Protein AF-A7SIP2-F1 (afdb_monomer_lite)

Radius of gyration: 16.83 Å; chains: 1; bounding box: 49×23×43 Å

Secondary structure (DSSP, 8-state):
-HHHHHHHIIIIIIHHHTTT----TTS-HHHHHHHHHHHHHHHHHHHHHHHHS-S-HHHHHHHHHHHHHHHHHHHHHHHHHHHHH-

pLDDT: mean 91.62, std 5.7, range [57.19, 97.5]

Foldseek 3Di:
DVVVVVVCCQQPVVCVVQVRAGDDPVDDPCVNVVSNVVSVCVVVVVVCCVVPDDDDPVSVVVVVVVVVVVVVVVVVVVVVVVVVVD

Structure (mmCIF, N/CA/C/O backbone):
data_AF-A7SIP2-F1
#
_entry.id   AF-A7SIP2-F1
#
loop_
_atom_site.group_PDB
_atom_site.id
_atom_site.type_symbol
_atom_site.label_atom_id
_atom_site.label_alt_id
_atom_site.label_comp_id
_atom_site.label_asym_id
_atom_site.label_entity_id
_atom_site.label_seq_id
_atom_site.pdbx_PDB_ins_code
_atom_site.Cartn_x
_atom_site.Cartn_y
_atom_site.Cartn_z
_atom_site.occupancy
_atom_site.B_iso_or_equiv
_atom_site.auth_seq_id
_atom_site.auth_comp_id
_atom_site.auth_asym_id
_atom_site.auth_atom_id
_atom_site.pdbx_PDB_model_num
ATOM 1 N N . MET A 1 1 ? 31.644 -12.264 0.782 1.00 57.19 1 MET A N 1
ATOM 2 C CA . MET A 1 1 ? 30.713 -12.900 1.745 1.00 57.19 1 MET A CA 1
ATOM 3 C C . MET A 1 1 ? 29.754 -11.903 2.397 1.00 57.19 1 MET A C 1
ATOM 5 O O . MET A 1 1 ? 28.577 -12.216 2.454 1.00 57.19 1 MET A O 1
ATOM 9 N N . GLY A 1 2 ? 30.182 -10.696 2.799 1.00 67.88 2 GLY A N 1
ATOM 10 C CA . GLY A 1 2 ? 29.272 -9.706 3.410 1.00 67.88 2 GLY A CA 1
ATOM 11 C C . GLY A 1 2 ? 28.073 -9.258 2.552 1.00 67.88 2 GLY A C 1
ATOM 12 O O . GLY A 1 2 ? 27.008 -9.007 3.107 1.00 67.88 2 GLY A O 1
ATOM 13 N N . SER A 1 3 ? 28.195 -9.214 1.215 1.00 78.69 3 SER A N 1
ATOM 14 C CA . SER A 1 3 ? 27.072 -8.797 0.347 1.00 78.69 3 SER A CA 1
ATOM 15 C C . SER A 1 3 ? 25.921 -9.813 0.319 1.00 78.69 3 SER A C 1
ATOM 17 O O . SER A 1 3 ? 24.769 -9.406 0.308 1.00 78.69 3 SER A O 1
ATOM 19 N N . GLN A 1 4 ? 26.212 -11.114 0.419 1.00 82.31 4 GLN A N 1
ATOM 20 C CA . GLN A 1 4 ? 25.189 -12.167 0.462 1.00 82.31 4 GLN A CA 1
ATOM 21 C C . GLN A 1 4 ? 24.386 -12.120 1.768 1.00 82.31 4 GLN A C 1
ATOM 23 O O . GLN A 1 4 ? 23.165 -12.231 1.762 1.00 82.31 4 GLN A O 1
ATOM 28 N N . THR A 1 5 ? 25.052 -11.880 2.901 1.00 85.81 5 THR A N 1
ATOM 29 C CA . THR A 1 5 ? 24.364 -11.682 4.185 1.00 85.81 5 THR A CA 1
ATOM 30 C C . THR A 1 5 ? 23.481 -10.432 4.159 1.00 85.81 5 THR A C 1
ATOM 32 O O . THR A 1 5 ? 22.359 -10.466 4.658 1.00 85.81 5 THR A O 1
ATOM 35 N N . LEU A 1 6 ? 23.952 -9.344 3.541 1.00 86.12 6 LEU A N 1
ATOM 36 C CA . LEU A 1 6 ? 23.174 -8.114 3.384 1.00 86.12 6 LEU A CA 1
ATOM 37 C C . LEU A 1 6 ? 21.955 -8.318 2.471 1.00 86.12 6 LEU A C 1
ATOM 39 O O . LEU A 1 6 ? 20.875 -7.813 2.768 1.00 86.12 6 LEU A O 1
ATOM 43 N N . GLU A 1 7 ? 22.104 -9.085 1.393 1.00 85.69 7 GLU A N 1
ATOM 44 C CA . GLU A 1 7 ? 21.003 -9.452 0.498 1.00 85.69 7 GLU A CA 1
ATOM 45 C C . GLU A 1 7 ? 19.945 -10.288 1.213 1.00 85.69 7 GLU A C 1
ATOM 47 O O . GLU A 1 7 ? 18.766 -9.960 1.110 1.00 85.69 7 GLU A O 1
ATOM 52 N N . ILE A 1 8 ? 20.348 -11.282 2.010 1.00 88.31 8 ILE A N 1
ATOM 53 C CA . ILE A 1 8 ? 19.427 -12.091 2.821 1.00 88.31 8 ILE A CA 1
ATOM 54 C C . ILE A 1 8 ? 18.703 -11.227 3.859 1.00 88.31 8 ILE A C 1
ATOM 56 O O . ILE A 1 8 ? 17.499 -11.376 4.053 1.00 88.31 8 ILE A O 1
ATOM 60 N N . LEU A 1 9 ? 19.394 -10.295 4.518 1.00 90.81 9 LEU A N 1
ATOM 61 C CA . LEU A 1 9 ? 18.743 -9.376 5.455 1.00 90.81 9 LEU A CA 1
ATOM 62 C C . LEU A 1 9 ? 17.745 -8.458 4.739 1.00 90.81 9 LEU A C 1
ATOM 64 O O . LEU A 1 9 ? 16.645 -8.243 5.241 1.00 90.81 9 LEU A O 1
ATOM 68 N N . ARG A 1 10 ? 18.089 -7.950 3.554 1.00 89.62 10 ARG A N 1
ATOM 69 C CA . ARG A 1 10 ? 17.224 -7.062 2.768 1.00 89.62 10 ARG A CA 1
ATOM 70 C C . ARG A 1 10 ? 16.009 -7.791 2.178 1.00 89.62 10 ARG A C 1
ATOM 72 O O . ARG A 1 10 ? 14.893 -7.298 2.273 1.00 89.62 10 ARG A O 1
ATOM 79 N N . GLN A 1 11 ? 16.209 -8.940 1.547 1.00 88.88 11 GLN A N 1
ATOM 80 C CA . GLN A 1 11 ? 15.141 -9.682 0.867 1.00 88.88 11 GLN A CA 1
ATOM 81 C C . GLN A 1 11 ? 14.365 -10.594 1.816 1.00 88.88 11 GLN A C 1
ATOM 83 O O . GLN A 1 11 ? 13.199 -10.874 1.573 1.00 88.88 11 GLN A O 1
ATOM 88 N N . GLY A 1 12 ? 14.996 -11.057 2.893 1.00 88.38 12 GLY A N 1
ATOM 89 C CA . GLY A 1 12 ? 14.371 -11.897 3.906 1.00 88.38 12 GLY A CA 1
ATOM 90 C C . GLY A 1 12 ? 13.772 -11.067 5.032 1.00 88.38 12 GLY A C 1
ATOM 91 O O . GLY A 1 12 ? 12.554 -10.952 5.147 1.00 88.38 12 GLY A O 1
ATOM 92 N N . VAL A 1 13 ? 14.624 -10.482 5.877 1.00 92.44 13 VAL A N 1
ATOM 93 C CA . VAL A 1 13 ? 14.175 -9.824 7.118 1.00 92.44 13 VAL A CA 1
ATOM 94 C C . VAL A 1 13 ? 13.397 -8.549 6.818 1.00 92.44 13 VAL A C 1
ATOM 96 O O . VAL A 1 13 ? 12.271 -8.396 7.284 1.00 92.44 13 VAL A O 1
ATOM 99 N N . TRP A 1 14 ? 13.970 -7.644 6.026 1.00 92.81 14 TRP A N 1
ATOM 100 C CA . TRP A 1 14 ? 13.352 -6.352 5.752 1.00 92.81 14 TRP A CA 1
ATOM 101 C C . TRP A 1 14 ? 12.048 -6.504 4.974 1.00 92.81 14 TRP A C 1
ATOM 103 O O . TRP A 1 14 ? 11.026 -6.000 5.427 1.00 92.81 14 TRP A O 1
ATOM 113 N N . ALA A 1 15 ? 12.053 -7.279 3.885 1.00 91.62 15 ALA A N 1
ATOM 114 C CA . ALA A 1 15 ? 10.832 -7.561 3.135 1.00 91.62 15 ALA A CA 1
ATOM 115 C C . ALA A 1 15 ? 9.733 -8.173 4.021 1.00 91.62 15 ALA A C 1
ATOM 117 O O . ALA A 1 15 ? 8.575 -7.795 3.901 1.00 91.62 15 ALA A O 1
ATOM 118 N N . SER A 1 16 ? 10.067 -9.066 4.959 1.00 90.50 16 SER A N 1
ATOM 119 C CA . SER A 1 16 ? 9.062 -9.649 5.862 1.00 90.50 16 SER A CA 1
ATOM 120 C C . SER A 1 16 ? 8.436 -8.616 6.807 1.00 90.50 16 SER A C 1
ATOM 122 O O . SER A 1 16 ? 7.245 -8.696 7.100 1.00 90.50 16 SER A O 1
ATOM 124 N N . LEU A 1 17 ? 9.210 -7.627 7.268 1.00 89.25 17 LEU A N 1
ATOM 125 C CA . LEU A 1 17 ? 8.717 -6.551 8.139 1.00 89.25 17 LEU A CA 1
ATOM 126 C C . LEU A 1 17 ? 7.829 -5.548 7.391 1.00 89.25 17 LEU A C 1
ATOM 128 O O . LEU A 1 17 ? 6.926 -4.954 7.980 1.00 89.25 17 LEU A O 1
ATOM 132 N N . THR A 1 18 ? 8.073 -5.362 6.097 1.00 91.56 18 THR A N 1
ATOM 133 C CA . THR A 1 18 ? 7.421 -4.346 5.264 1.00 91.56 18 THR A CA 1
ATOM 134 C C . THR A 1 18 ? 6.310 -4.911 4.372 1.00 91.56 18 THR A C 1
ATOM 136 O O . THR A 1 18 ? 5.976 -4.340 3.335 1.00 91.56 18 THR A O 1
ATOM 139 N N . GLY A 1 19 ? 5.743 -6.067 4.731 1.00 84.88 19 GLY A N 1
ATOM 140 C CA . GLY A 1 19 ? 4.674 -6.695 3.944 1.00 84.88 19 GLY A CA 1
ATOM 141 C C . GLY A 1 19 ? 5.109 -7.153 2.544 1.00 84.88 19 GLY A C 1
ATOM 142 O O . GLY A 1 19 ? 4.271 -7.292 1.659 1.00 84.88 19 GLY A O 1
ATOM 143 N N . GLY A 1 20 ? 6.405 -7.387 2.348 1.00 89.69 20 GLY A N 1
ATOM 144 C CA . GLY A 1 20 ? 7.028 -7.847 1.108 1.00 89.69 20 GLY A CA 1
ATOM 145 C C . GLY A 1 20 ? 7.898 -6.798 0.414 1.00 89.69 20 GLY A C 1
ATOM 146 O O . GLY A 1 20 ? 8.506 -7.109 -0.609 1.00 89.69 20 GLY A O 1
ATOM 147 N N . TRP A 1 21 ? 7.979 -5.565 0.926 1.00 92.81 21 TRP A N 1
ATOM 148 C CA . TRP A 1 21 ? 8.707 -4.492 0.251 1.00 92.81 21 TRP A CA 1
ATOM 149 C C . TRP A 1 21 ? 10.216 -4.499 0.530 1.00 92.81 21 TRP A C 1
ATOM 151 O O . TRP A 1 21 ? 10.682 -4.327 1.657 1.00 92.81 21 TRP A O 1
ATOM 161 N N . PHE A 1 22 ? 11.013 -4.561 -0.527 1.00 92.31 22 PHE A N 1
ATOM 162 C CA . PHE A 1 22 ? 12.423 -4.197 -0.496 1.00 92.31 22 PHE A CA 1
ATOM 163 C C . PHE A 1 22 ? 12.755 -3.415 -1.763 1.00 92.31 22 PHE A C 1
ATOM 165 O O . PHE A 1 22 ? 12.127 -3.614 -2.799 1.00 92.31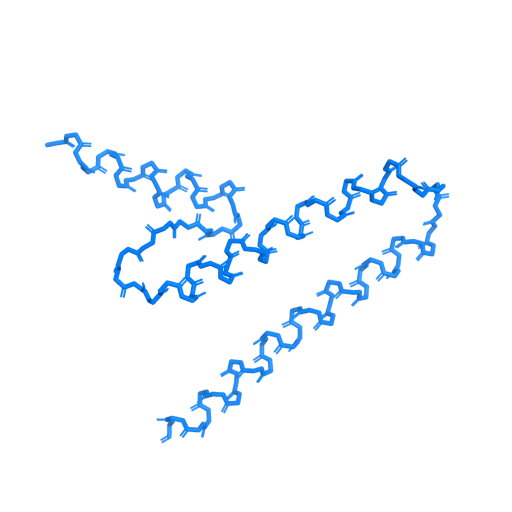 22 PHE A O 1
ATOM 172 N N . PHE A 1 23 ? 13.741 -2.522 -1.683 1.00 90.12 23 PHE A N 1
ATOM 173 C CA . PHE A 1 23 ? 14.178 -1.785 -2.862 1.00 90.12 23 PHE A CA 1
ATOM 174 C C . PHE A 1 23 ? 14.947 -2.712 -3.811 1.00 90.12 23 PHE A C 1
ATOM 176 O O . PHE A 1 23 ? 16.037 -3.192 -3.464 1.00 90.12 23 PHE A O 1
ATOM 183 N N . ASP A 1 24 ? 14.381 -2.936 -4.995 1.00 90.56 24 ASP A N 1
ATOM 184 C CA . ASP A 1 24 ? 14.989 -3.702 -6.078 1.00 90.56 24 ASP A CA 1
ATOM 185 C C . ASP A 1 24 ? 15.453 -2.763 -7.208 1.00 90.56 24 ASP A C 1
ATOM 187 O O . ASP A 1 24 ? 14.608 -2.200 -7.909 1.00 90.56 24 ASP A O 1
ATOM 191 N N . PRO A 1 25 ? 16.773 -2.596 -7.428 1.00 88.75 25 PRO A N 1
ATOM 192 C CA . PRO A 1 25 ? 17.305 -1.779 -8.521 1.00 88.75 25 PRO A CA 1
ATOM 193 C C . PRO A 1 25 ? 16.928 -2.272 -9.925 1.00 88.75 25 PRO A C 1
ATOM 195 O O . PRO A 1 25 ? 17.088 -1.521 -10.882 1.00 88.75 25 PRO A O 1
ATOM 198 N N . HIS A 1 26 ? 16.478 -3.523 -10.066 1.00 91.00 26 HIS A N 1
ATOM 199 C CA . HIS A 1 26 ? 16.053 -4.092 -11.346 1.00 91.00 26 HIS A CA 1
ATOM 200 C C . HIS A 1 26 ? 14.610 -3.734 -11.714 1.00 91.00 26 HIS A C 1
ATOM 202 O O . HIS A 1 26 ? 14.215 -3.903 -12.865 1.00 91.00 26 HIS A O 1
ATOM 208 N N . GLN A 1 27 ? 13.823 -3.260 -10.747 1.00 89.19 27 GLN A N 1
ATOM 209 C CA . GLN A 1 27 ? 12.455 -2.805 -10.960 1.00 89.19 27 GLN A CA 1
ATOM 210 C C . GLN A 1 27 ? 12.430 -1.298 -11.200 1.00 89.19 27 GLN A C 1
ATOM 212 O O . GLN A 1 27 ? 13.220 -0.542 -10.632 1.00 89.19 27 GLN A O 1
ATOM 217 N N . GLU A 1 28 ? 11.457 -0.851 -11.989 1.00 92.81 28 GLU A N 1
ATOM 218 C CA . GLU A 1 28 ? 11.209 0.573 -12.191 1.00 92.81 28 GLU A CA 1
ATOM 219 C C . GLU A 1 28 ? 11.009 1.305 -10.856 1.00 92.81 28 GLU A C 1
ATOM 221 O O . GLU A 1 28 ? 10.422 0.776 -9.901 1.00 92.81 28 GLU A O 1
ATOM 226 N N . ILE A 1 29 ? 11.454 2.564 -10.796 1.00 93.25 29 ILE A N 1
ATOM 227 C CA . ILE A 1 29 ? 11.309 3.411 -9.598 1.00 93.25 29 ILE A CA 1
ATOM 228 C C . ILE A 1 29 ? 9.836 3.487 -9.188 1.00 93.25 29 ILE A C 1
ATOM 230 O O . ILE A 1 29 ? 9.522 3.395 -8.004 1.00 93.25 29 ILE A O 1
ATOM 234 N N . PHE A 1 30 ? 8.929 3.568 -10.167 1.00 92.31 30 PHE A N 1
ATOM 235 C CA . PHE A 1 30 ? 7.491 3.564 -9.924 1.00 92.31 30 PHE A CA 1
ATOM 236 C C . PHE A 1 30 ? 7.040 2.344 -9.112 1.00 92.31 30 PHE A C 1
ATOM 238 O O . PHE A 1 30 ? 6.356 2.514 -8.108 1.00 92.31 30 PHE A O 1
ATOM 245 N N . THR A 1 31 ? 7.453 1.133 -9.492 1.00 91.56 31 THR A N 1
ATOM 246 C CA . THR A 1 31 ? 7.074 -0.109 -8.800 1.00 91.56 31 THR A CA 1
ATOM 247 C C . THR A 1 31 ? 7.575 -0.112 -7.358 1.00 91.56 31 THR A C 1
ATOM 249 O O . THR A 1 31 ? 6.809 -0.390 -6.432 1.00 91.56 31 THR A O 1
ATOM 252 N N . ASN A 1 32 ? 8.842 0.263 -7.156 1.00 93.38 32 ASN A N 1
ATOM 253 C CA . ASN A 1 32 ? 9.449 0.352 -5.829 1.00 93.38 32 ASN A CA 1
ATOM 254 C C . ASN A 1 32 ? 8.722 1.371 -4.940 1.00 93.38 32 ASN A C 1
ATOM 256 O O . ASN A 1 32 ? 8.379 1.071 -3.796 1.00 93.38 32 ASN A O 1
ATOM 260 N N . THR A 1 33 ? 8.463 2.567 -5.464 1.00 94.75 33 THR A N 1
ATOM 261 C CA . THR A 1 33 ? 7.814 3.659 -4.737 1.00 94.75 33 THR A CA 1
ATOM 262 C C . THR A 1 33 ? 6.340 3.364 -4.459 1.00 94.75 33 THR A C 1
ATOM 264 O O . THR A 1 33 ? 5.870 3.586 -3.345 1.00 94.75 33 THR A O 1
ATOM 267 N N . PHE A 1 34 ? 5.611 2.818 -5.431 1.00 93.94 34 PHE A N 1
ATOM 268 C CA . PHE A 1 34 ? 4.204 2.455 -5.282 1.00 93.94 34 PHE A CA 1
ATOM 269 C C . PHE A 1 34 ? 4.008 1.397 -4.193 1.00 93.94 34 PHE A C 1
ATOM 271 O O . PHE A 1 34 ? 3.185 1.583 -3.297 1.00 93.94 34 PHE A O 1
ATOM 278 N N . HIS A 1 35 ? 4.806 0.325 -4.214 1.00 9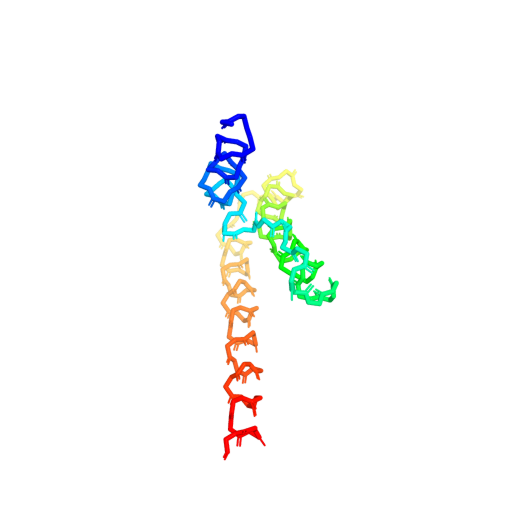3.75 35 HIS A N 1
ATOM 279 C CA . HIS A 1 35 ? 4.744 -0.717 -3.191 1.00 93.75 35 HIS A CA 1
ATOM 280 C C . HIS A 1 35 ? 5.107 -0.161 -1.802 1.00 93.75 35 HIS A C 1
ATOM 282 O O . HIS A 1 35 ? 4.403 -0.439 -0.832 1.00 93.75 35 HIS A O 1
ATOM 288 N N . PHE A 1 36 ? 6.121 0.706 -1.704 1.00 94.25 36 PHE A N 1
ATOM 289 C CA . PHE A 1 36 ? 6.468 1.361 -0.440 1.00 94.25 36 PHE A CA 1
ATOM 290 C C . PHE A 1 36 ? 5.305 2.184 0.136 1.00 94.25 36 PHE A C 1
ATOM 292 O O . PHE A 1 36 ? 4.964 2.041 1.310 1.00 94.25 36 PHE A O 1
ATOM 299 N N . TYR A 1 37 ? 4.656 3.018 -0.684 1.00 94.44 37 TYR A N 1
ATOM 300 C CA . TYR A 1 37 ? 3.521 3.829 -0.236 1.00 94.44 37 TYR A CA 1
ATOM 301 C C . TYR A 1 37 ? 2.299 2.987 0.130 1.00 94.44 37 TYR A C 1
ATOM 303 O O . TYR A 1 37 ? 1.627 3.309 1.111 1.00 94.44 37 TYR A O 1
ATOM 311 N N . LEU A 1 38 ? 2.030 1.901 -0.604 1.00 94.12 38 LEU A N 1
ATOM 312 C CA . LEU A 1 38 ? 0.985 0.941 -0.243 1.00 94.12 38 LEU A CA 1
ATOM 313 C C . LEU A 1 38 ? 1.248 0.308 1.125 1.00 94.12 38 LEU A C 1
ATOM 315 O O . LEU A 1 38 ? 0.329 0.170 1.929 1.00 94.12 38 LEU A O 1
ATOM 319 N N . TRP A 1 39 ? 2.495 -0.047 1.419 1.00 94.44 39 TRP A N 1
ATOM 320 C CA . TRP A 1 39 ? 2.838 -0.568 2.734 1.00 94.44 39 TRP A CA 1
ATOM 321 C C . TRP A 1 39 ? 2.655 0.488 3.836 1.00 94.44 39 TRP A C 1
ATOM 323 O O . TRP A 1 39 ? 1.991 0.216 4.837 1.00 94.44 39 TRP A O 1
ATOM 333 N N . ILE A 1 40 ? 3.164 1.709 3.637 1.00 94.31 40 ILE A N 1
ATOM 334 C CA . ILE A 1 40 ? 3.041 2.799 4.619 1.00 94.31 40 ILE A CA 1
ATOM 335 C C . ILE A 1 40 ? 1.577 3.135 4.909 1.00 94.31 40 ILE A C 1
ATOM 337 O O . ILE A 1 40 ? 1.217 3.280 6.075 1.00 94.31 40 ILE A O 1
ATOM 341 N N . ILE A 1 41 ? 0.711 3.236 3.894 1.00 93.75 41 ILE A N 1
ATOM 342 C CA . ILE A 1 41 ? -0.706 3.542 4.135 1.00 93.75 41 ILE A CA 1
ATOM 343 C C . ILE A 1 41 ? -1.392 2.416 4.914 1.00 93.75 41 ILE A C 1
ATOM 345 O O . ILE A 1 41 ? -2.137 2.699 5.847 1.00 93.75 41 ILE A O 1
ATOM 349 N N . LEU A 1 42 ? -1.100 1.151 4.597 1.00 92.69 42 LEU A N 1
ATOM 350 C CA . LEU A 1 42 ? -1.661 0.002 5.312 1.00 92.69 42 LEU A CA 1
ATOM 351 C C . LEU A 1 42 ? -1.163 -0.086 6.761 1.00 92.69 42 LEU A C 1
ATOM 353 O O . LEU A 1 42 ? -1.918 -0.513 7.631 1.00 92.69 42 LEU A O 1
ATOM 357 N N . LEU A 1 43 ? 0.072 0.340 7.034 1.00 92.38 43 LEU A N 1
ATOM 358 C CA . LEU A 1 43 ? 0.633 0.379 8.383 1.00 92.38 43 LEU A CA 1
ATOM 359 C C . LEU A 1 43 ? 0.100 1.565 9.201 1.00 92.38 43 LEU A C 1
ATOM 361 O O . LEU A 1 43 ? -0.318 1.401 10.347 1.00 92.38 43 LEU A O 1
ATOM 365 N N . CYS A 1 44 ? 0.127 2.7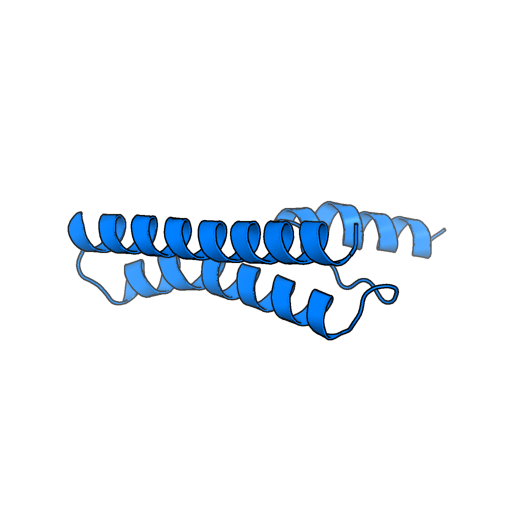71 8.631 1.00 94.44 44 CYS A N 1
ATOM 366 C CA . CYS A 1 44 ? -0.174 4.003 9.355 1.00 94.44 44 CYS A CA 1
ATOM 367 C C . CYS A 1 44 ? -1.675 4.230 9.543 1.00 94.44 44 CYS A C 1
ATOM 369 O O . CYS A 1 44 ? -2.077 4.720 10.595 1.00 94.44 44 CYS A O 1
ATOM 371 N N . LEU A 1 45 ? -2.514 3.866 8.570 1.00 93.31 45 LEU A N 1
ATOM 372 C CA . LEU A 1 45 ? -3.955 4.114 8.631 1.00 93.31 45 LEU A CA 1
ATOM 373 C C . LEU A 1 45 ? -4.648 3.499 9.865 1.00 93.31 45 LEU A C 1
ATOM 375 O O . LEU A 1 45 ? -5.348 4.245 10.551 1.00 93.31 45 LEU A O 1
ATOM 379 N N . PRO A 1 46 ? -4.466 2.207 10.217 1.00 93.19 46 PRO A N 1
ATOM 380 C CA . PRO A 1 46 ? -5.097 1.650 11.416 1.00 93.19 46 PRO A CA 1
ATOM 381 C C . PRO A 1 46 ? -4.593 2.318 12.701 1.00 93.19 46 PRO A C 1
ATOM 383 O O . PRO A 1 46 ? -5.375 2.535 13.626 1.00 93.19 46 PRO A O 1
ATOM 386 N N . PHE A 1 47 ? -3.312 2.699 12.750 1.00 92.81 47 PHE A N 1
ATOM 387 C CA . PHE A 1 47 ? -2.735 3.403 13.895 1.00 92.81 47 PHE A CA 1
ATOM 388 C C . PHE A 1 47 ? -3.317 4.816 14.049 1.00 92.81 47 PHE A C 1
ATOM 390 O O . PHE A 1 47 ? -3.721 5.208 15.143 1.00 92.81 47 PHE A O 1
ATOM 397 N N . SER A 1 48 ? -3.434 5.566 12.952 1.00 94.19 48 SER A N 1
ATOM 398 C CA . SER A 1 48 ? -4.053 6.893 12.947 1.00 94.19 48 SER A CA 1
ATOM 399 C C . SER A 1 48 ? -5.533 6.843 13.325 1.00 94.19 48 SER A C 1
ATOM 401 O O . SER A 1 48 ? -5.985 7.695 14.087 1.00 94.19 48 SER A O 1
ATOM 403 N N . LEU A 1 49 ? -6.283 5.844 12.846 1.00 94.31 49 LEU A N 1
ATOM 404 C CA . LEU A 1 49 ? -7.686 5.656 13.226 1.00 94.31 49 LEU A CA 1
ATOM 405 C C . LEU A 1 49 ? -7.828 5.324 14.713 1.00 94.31 49 LEU A C 1
ATOM 407 O O . LEU A 1 49 ? -8.707 5.875 15.368 1.00 94.31 49 LEU A O 1
ATOM 411 N N . TYR A 1 50 ? -6.944 4.485 15.257 1.00 91.31 50 TYR A N 1
ATOM 412 C CA . TYR A 1 50 ? -6.939 4.157 16.683 1.00 91.31 50 TYR A CA 1
ATOM 413 C C . TYR A 1 50 ? -6.686 5.383 17.575 1.00 91.31 50 TYR A C 1
ATOM 415 O O . TYR A 1 50 ? -7.306 5.512 18.626 1.00 91.31 50 TYR A O 1
ATOM 423 N N . LEU A 1 51 ? -5.795 6.292 17.164 1.00 94.44 51 LEU A N 1
ATOM 424 C CA . LEU A 1 51 ? -5.480 7.498 17.937 1.00 94.44 51 LEU A CA 1
ATOM 425 C C . LEU A 1 51 ? -6.497 8.633 17.753 1.00 94.44 51 LEU A C 1
ATOM 427 O O . LEU A 1 51 ? -6.719 9.407 18.681 1.00 94.44 51 LEU A O 1
ATOM 431 N N . GLY A 1 52 ? -7.056 8.781 16.551 1.00 92.81 52 GLY A N 1
ATOM 432 C CA . GLY A 1 52 ? -7.859 9.946 16.172 1.00 92.81 52 GLY A CA 1
ATOM 433 C C . GLY A 1 52 ? -9.372 9.751 16.250 1.00 92.81 52 GLY A C 1
ATOM 434 O O . GLY A 1 52 ? -10.100 10.743 16.273 1.00 92.81 52 GLY A O 1
ATOM 435 N N . ALA A 1 53 ? -9.863 8.510 16.271 1.00 90.75 53 ALA A N 1
ATOM 436 C CA . ALA A 1 53 ? -11.292 8.214 16.280 1.00 90.75 53 ALA A CA 1
ATOM 437 C C . ALA A 1 53 ? -11.730 7.558 17.601 1.00 90.75 53 ALA A C 1
ATOM 439 O O . ALA A 1 53 ? -10.986 6.765 18.181 1.00 90.75 53 ALA A O 1
ATOM 440 N N . PRO A 1 54 ? -12.957 7.835 18.080 1.00 90.75 54 PRO A N 1
ATOM 441 C CA . PRO A 1 54 ? -13.516 7.097 19.201 1.00 90.75 54 PRO A CA 1
ATOM 442 C C . PRO A 1 54 ? -13.681 5.612 18.833 1.00 90.75 54 PRO A C 1
ATOM 444 O O . PRO A 1 54 ? -13.990 5.293 17.678 1.00 90.75 54 PRO A O 1
ATOM 447 N N . PRO A 1 55 ? -13.527 4.691 19.801 1.00 89.25 55 PRO A N 1
ATOM 448 C CA . PRO A 1 55 ? -13.681 3.265 19.554 1.00 89.25 55 PRO A CA 1
ATOM 449 C C . PRO A 1 55 ? -15.113 2.965 19.093 1.00 89.25 55 PRO A C 1
ATOM 451 O O . PRO A 1 55 ? -16.071 3.081 19.855 1.00 89.25 55 PRO A O 1
ATOM 454 N N . SER A 1 56 ? -15.259 2.600 17.819 1.00 93.19 56 SER A N 1
ATOM 455 C CA . SER A 1 56 ? -16.546 2.317 17.188 1.00 93.19 56 SER A CA 1
ATOM 456 C C . SER A 1 56 ? -16.410 1.204 16.157 1.00 93.19 56 SER A C 1
ATOM 458 O O . SER A 1 56 ? -15.514 1.226 15.311 1.00 93.19 56 SER A O 1
ATOM 460 N N . ASN A 1 57 ? -17.351 0.257 16.181 1.00 93.19 57 ASN A N 1
ATOM 461 C CA . ASN A 1 57 ? -17.424 -0.827 15.198 1.00 93.19 57 ASN A CA 1
ATOM 462 C C . ASN A 1 57 ? -17.579 -0.296 13.764 1.00 93.19 57 ASN A C 1
ATOM 464 O O . ASN A 1 57 ? -17.098 -0.919 12.822 1.00 93.19 57 ASN A O 1
ATOM 468 N N . LEU A 1 58 ? -18.208 0.874 13.597 1.00 94.38 58 LEU A N 1
ATOM 469 C CA . LEU A 1 58 ? -18.380 1.503 12.290 1.00 94.38 58 LEU A CA 1
ATOM 470 C C . LEU A 1 58 ? -17.039 1.937 11.683 1.00 94.38 58 LEU A C 1
ATOM 472 O O . LEU A 1 58 ? -16.815 1.720 10.497 1.00 94.38 58 LEU A O 1
ATOM 476 N N . VAL A 1 59 ? -16.134 2.509 12.485 1.00 93.81 59 VAL A N 1
ATOM 477 C CA . VAL A 1 59 ? -14.810 2.964 12.016 1.00 93.81 59 VAL A CA 1
ATOM 478 C C . VAL A 1 59 ? -13.992 1.779 11.507 1.00 93.81 59 VAL A C 1
ATOM 480 O O . VAL A 1 59 ? -13.424 1.838 10.417 1.00 93.81 59 VAL A O 1
ATOM 483 N N . TRP A 1 60 ? -14.000 0.670 12.249 1.00 93.19 60 TRP A N 1
ATOM 484 C CA . TRP A 1 60 ? -13.315 -0.558 11.846 1.00 93.19 60 TRP A CA 1
ATOM 485 C C . TRP A 1 60 ? -13.942 -1.214 10.613 1.00 93.19 60 TRP A C 1
ATOM 487 O O . TRP A 1 60 ? -13.212 -1.688 9.744 1.00 93.19 60 TRP A O 1
ATOM 497 N N . ALA A 1 61 ? -15.272 -1.198 10.490 1.00 95.56 61 ALA A N 1
ATOM 498 C CA . ALA A 1 61 ? -15.959 -1.691 9.298 1.00 95.56 61 ALA A CA 1
ATOM 499 C C . ALA A 1 61 ? -15.603 -0.864 8.050 1.00 95.56 61 ALA A C 1
ATOM 501 O O . ALA A 1 61 ? -15.276 -1.433 7.010 1.00 95.56 61 ALA A O 1
ATOM 502 N N . LEU A 1 62 ? -15.600 0.469 8.155 1.00 94.50 62 LEU A N 1
ATOM 503 C CA . LEU A 1 62 ? -15.200 1.361 7.062 1.00 94.50 62 LEU A CA 1
ATOM 504 C C . LEU A 1 62 ? -13.734 1.160 6.670 1.00 94.50 62 LEU A C 1
ATOM 506 O O . LEU A 1 62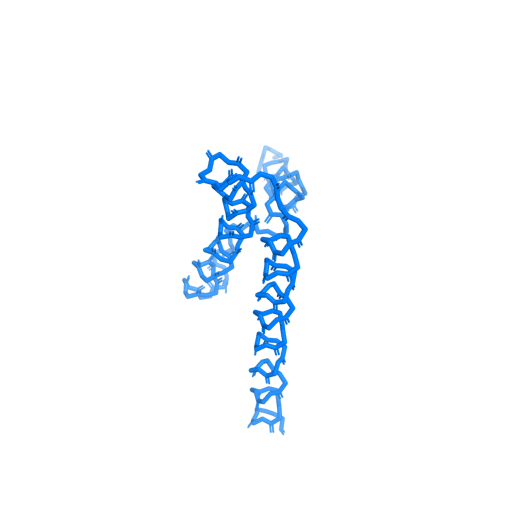 ? -13.422 1.104 5.482 1.00 94.50 62 LEU A O 1
ATOM 510 N N . TYR A 1 63 ? -12.847 0.993 7.651 1.00 94.62 63 TYR A N 1
ATOM 511 C CA . TYR A 1 63 ? -11.449 0.645 7.411 1.00 94.62 63 TYR A CA 1
ATOM 512 C C . TYR A 1 63 ? -11.311 -0.679 6.646 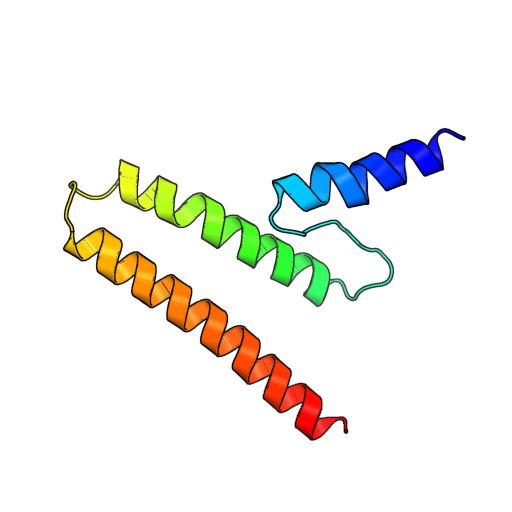1.00 94.62 63 TYR A C 1
ATOM 514 O O . TYR A 1 63 ? -10.610 -0.734 5.636 1.00 94.62 63 TYR A O 1
ATOM 522 N N . ALA A 1 64 ? -12.020 -1.731 7.067 1.00 95.38 64 ALA A N 1
ATOM 523 C CA . ALA A 1 64 ? -11.991 -3.025 6.387 1.00 95.38 64 ALA A CA 1
ATOM 524 C C . ALA A 1 64 ? -12.496 -2.928 4.936 1.00 95.38 64 ALA A C 1
ATOM 526 O O . ALA A 1 64 ? -11.881 -3.491 4.029 1.00 95.38 64 ALA A O 1
ATOM 527 N N . VAL A 1 65 ? -13.572 -2.168 4.698 1.00 96.88 65 VAL A N 1
ATOM 528 C CA . VAL A 1 65 ? -14.088 -1.894 3.347 1.00 96.88 65 VAL A CA 1
ATOM 529 C C . VAL A 1 65 ? -13.059 -1.139 2.508 1.00 96.88 65 VAL A C 1
ATOM 531 O O . VAL A 1 65 ? -12.808 -1.527 1.369 1.00 96.88 65 VAL A O 1
ATOM 534 N N . PHE A 1 66 ? -12.423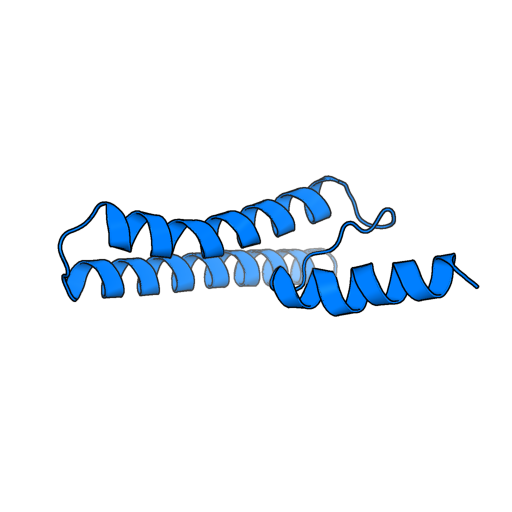 -0.104 3.061 1.00 95.75 66 PHE A N 1
ATOM 535 C CA . PHE A 1 66 ? -11.377 0.656 2.373 1.00 95.75 66 PHE A CA 1
ATOM 536 C C . PHE A 1 66 ? -10.214 -0.243 1.936 1.00 95.75 66 PHE A C 1
ATOM 538 O O . PHE A 1 66 ? -9.828 -0.222 0.767 1.00 95.75 66 PHE A O 1
ATOM 545 N N . VAL A 1 67 ? -9.702 -1.082 2.843 1.00 95.81 67 VAL A N 1
ATOM 546 C CA . VAL A 1 67 ? -8.637 -2.048 2.536 1.00 95.81 67 VAL A CA 1
ATOM 547 C C . VAL A 1 67 ? -9.089 -3.015 1.437 1.00 95.81 67 VAL A C 1
ATOM 549 O O . VAL A 1 67 ? -8.362 -3.227 0.467 1.00 95.81 67 VAL A O 1
ATOM 552 N N . GLY A 1 68 ? -10.307 -3.555 1.534 1.00 96.69 68 GLY A N 1
ATOM 553 C CA . GLY A 1 68 ? -10.871 -4.450 0.522 1.00 96.69 68 GLY A CA 1
ATOM 554 C C . GLY A 1 68 ? -10.962 -3.812 -0.867 1.00 96.69 68 GLY A C 1
ATOM 555 O O . GLY A 1 68 ? -10.563 -4.431 -1.857 1.00 96.69 68 GLY A O 1
ATOM 556 N N . ILE A 1 69 ? -11.427 -2.563 -0.952 1.00 97.50 69 ILE A N 1
ATOM 557 C CA . ILE A 1 69 ? -11.484 -1.801 -2.207 1.00 97.50 69 ILE A CA 1
ATOM 558 C C . ILE A 1 69 ? -10.076 -1.579 -2.759 1.00 97.50 69 ILE A C 1
ATOM 560 O O . ILE A 1 69 ? -9.844 -1.843 -3.937 1.00 97.50 69 ILE A O 1
ATOM 564 N N . LEU A 1 70 ? -9.127 -1.155 -1.923 1.00 95.62 70 LEU A N 1
ATOM 565 C CA . LEU A 1 70 ? -7.744 -0.908 -2.327 1.00 95.62 70 LEU A CA 1
ATOM 566 C C . LEU A 1 70 ? -7.104 -2.157 -2.955 1.00 95.62 70 LEU A C 1
ATOM 568 O O . LEU A 1 70 ? -6.602 -2.089 -4.078 1.00 95.62 70 LEU A O 1
ATOM 572 N N . PHE A 1 71 ? -7.199 -3.317 -2.300 1.00 94.75 71 PHE A N 1
ATOM 573 C CA . PHE A 1 71 ? -6.701 -4.578 -2.864 1.00 94.75 71 PHE A CA 1
ATOM 574 C C . PHE A 1 71 ? -7.443 -4.993 -4.139 1.00 94.75 71 PHE A C 1
ATOM 576 O O . PHE A 1 71 ? -6.819 -5.496 -5.077 1.00 94.75 71 PHE A O 1
ATOM 583 N N . SER A 1 72 ? -8.757 -4.769 -4.197 1.00 96.94 72 SER A N 1
ATOM 584 C CA . SER A 1 72 ? -9.566 -5.083 -5.378 1.00 96.94 72 SER A CA 1
ATOM 585 C C . SER A 1 72 ? -9.151 -4.245 -6.584 1.00 96.94 72 SER A C 1
ATOM 587 O O . SER A 1 72 ? -8.991 -4.791 -7.672 1.00 96.94 72 SER A O 1
ATOM 589 N N . VAL A 1 73 ? -8.906 -2.945 -6.396 1.00 96.81 73 VAL A N 1
ATOM 590 C CA . VAL A 1 73 ? -8.421 -2.042 -7.450 1.00 96.81 73 VAL A CA 1
ATOM 591 C C . VAL A 1 73 ? -7.046 -2.481 -7.942 1.00 96.81 73 VAL A C 1
ATOM 593 O O . VAL A 1 73 ? -6.859 -2.620 -9.147 1.00 96.81 73 VAL A O 1
ATOM 596 N N . VAL A 1 74 ? -6.103 -2.767 -7.037 1.00 93.25 74 VAL A N 1
ATOM 597 C CA . VAL A 1 74 ? -4.758 -3.232 -7.418 1.00 93.25 74 VAL A CA 1
ATOM 598 C C . VAL A 1 74 ? -4.834 -4.525 -8.233 1.00 93.25 74 VAL A C 1
ATOM 600 O O . VAL A 1 74 ? -4.236 -4.609 -9.306 1.00 93.25 74 VAL A O 1
ATOM 603 N N . LYS A 1 75 ? -5.611 -5.517 -7.775 1.00 94.19 75 LYS A N 1
ATOM 604 C CA . LYS A 1 75 ? -5.802 -6.775 -8.512 1.00 94.19 75 LYS A CA 1
ATOM 605 C C . LYS A 1 75 ? -6.487 -6.568 -9.857 1.00 94.19 75 LYS A C 1
ATOM 607 O O . LYS A 1 75 ? -6.075 -7.172 -10.841 1.00 94.19 75 LYS A O 1
ATOM 612 N N . PHE A 1 76 ? -7.514 -5.724 -9.908 1.00 97.00 76 PHE A N 1
ATOM 613 C CA . PHE A 1 76 ? -8.231 -5.431 -11.143 1.00 97.00 76 PHE A CA 1
ATOM 614 C C . PHE A 1 76 ? -7.318 -4.766 -12.177 1.00 97.00 76 PHE A C 1
ATOM 616 O O . PHE A 1 76 ? -7.293 -5.194 -13.327 1.00 97.00 76 PHE A O 1
ATOM 623 N N . LEU A 1 77 ? -6.530 -3.765 -11.774 1.00 94.62 77 LEU A N 1
ATOM 624 C CA . LEU A 1 77 ? -5.555 -3.114 -12.650 1.00 94.62 77 LEU A CA 1
ATOM 625 C C . LEU A 1 77 ? -4.513 -4.110 -13.160 1.00 94.62 77 LEU A C 1
ATOM 627 O O . LEU A 1 77 ? -4.250 -4.146 -14.358 1.00 94.62 77 LEU A O 1
ATOM 631 N N . ASN A 1 78 ? -3.969 -4.952 -12.280 1.00 92.50 78 ASN A N 1
ATOM 632 C CA . ASN A 1 78 ? -3.013 -5.985 -12.669 1.00 92.50 78 ASN A CA 1
ATOM 633 C C . ASN A 1 78 ? -3.613 -6.962 -13.696 1.00 92.50 78 ASN A C 1
ATOM 635 O O . ASN A 1 78 ? -3.012 -7.193 -14.740 1.00 92.50 78 ASN A O 1
ATOM 639 N N . TYR A 1 79 ? -4.836 -7.442 -13.454 1.00 94.56 79 TYR A N 1
ATOM 640 C CA . TYR A 1 79 ? -5.561 -8.303 -14.388 1.00 94.56 79 TYR A CA 1
ATOM 641 C C . TYR A 1 79 ? -5.771 -7.637 -15.755 1.00 94.56 79 TYR A C 1
ATOM 643 O O . TYR A 1 79 ? -5.545 -8.256 -16.791 1.00 94.56 79 TYR A O 1
ATOM 651 N N . ARG A 1 80 ? -6.170 -6.359 -15.775 1.00 95.25 80 ARG A N 1
ATOM 652 C CA . ARG A 1 80 ? -6.372 -5.605 -17.021 1.00 95.25 80 ARG A CA 1
ATOM 653 C C . ARG A 1 80 ? -5.080 -5.379 -17.792 1.00 95.25 80 ARG A C 1
ATOM 655 O O . ARG A 1 80 ? -5.124 -5.419 -19.016 1.00 95.25 80 ARG A O 1
ATOM 662 N N . LEU A 1 81 ? -3.969 -5.140 -17.098 1.00 92.31 81 LEU A N 1
ATOM 663 C CA . LEU A 1 81 ? -2.657 -5.019 -17.728 1.00 92.31 81 LEU A CA 1
ATOM 664 C C . LEU A 1 81 ? -2.215 -6.359 -18.313 1.00 92.31 81 LEU A C 1
ATOM 666 O O . LEU A 1 81 ? -1.783 -6.388 -19.457 1.00 92.31 81 LEU A O 1
ATOM 670 N N . HIS A 1 82 ? -2.389 -7.458 -17.577 1.00 94.00 82 HIS A N 1
ATOM 671 C CA . HIS A 1 82 ? -2.037 -8.787 -18.071 1.00 94.00 82 HIS A CA 1
ATOM 672 C C . HIS A 1 82 ? -2.809 -9.133 -19.351 1.00 94.00 82 HIS A C 1
ATOM 674 O O . HIS A 1 82 ? -2.191 -9.464 -20.349 1.00 94.00 82 HIS A O 1
ATOM 680 N N . LEU A 1 83 ? -4.128 -8.908 -19.375 1.00 94.62 83 LEU A N 1
ATOM 681 C CA . LEU A 1 83 ? -4.953 -9.096 -20.579 1.00 94.62 83 LEU A CA 1
ATOM 682 C C . LEU A 1 83 ? -4.588 -8.195 -21.770 1.00 94.62 83 LEU A C 1
ATOM 684 O O . LEU A 1 83 ? -5.018 -8.472 -22.882 1.00 94.62 83 LEU A O 1
ATOM 688 N N . MET A 1 84 ? -3.935 -7.055 -21.536 1.00 94.62 84 MET A N 1
ATOM 689 C CA . MET A 1 84 ? -3.555 -6.125 -22.603 1.00 94.62 84 MET A CA 1
ATOM 690 C C . MET A 1 84 ? -2.202 -6.488 -23.225 1.00 94.62 84 MET A C 1
ATOM 692 O O . MET A 1 84 ? -1.952 -6.132 -24.374 1.00 94.62 84 MET A O 1
ATOM 696 N N . PHE A 1 85 ? -1.321 -7.114 -22.442 1.00 90.88 85 PHE A N 1
ATOM 697 C CA . PHE A 1 85 ? 0.038 -7.468 -22.849 1.00 90.88 85 PHE A CA 1
ATOM 698 C C . PHE A 1 85 ? 0.210 -8.949 -23.221 1.00 90.88 85 PHE A C 1
ATOM 700 O O . PHE A 1 85 ? 1.247 -9.282 -23.794 1.00 90.88 85 PHE A O 1
ATOM 707 N N . ASP A 1 86 ? -0.782 -9.792 -22.922 1.00 81.81 86 ASP A N 1
ATOM 708 C CA . ASP A 1 86 ? -0.958 -11.137 -23.492 1.00 81.81 86 ASP A CA 1
ATOM 709 C C . ASP A 1 86 ? -1.676 -11.068 -24.853 1.00 81.81 86 ASP A C 1
ATOM 711 O O . ASP A 1 86 ? -1.223 -11.764 -25.792 1.00 81.81 86 ASP A O 1
#

Sequence (86 aa):
MGSQTLEILRQGVWASLTGGWFFDPHQEIFTNTFHFYLWIILLCLPFSLYLGAPPSNLVWALYAVFVGILFSVVKFLNYRLHLMFD

InterPro domains:
  IPR039797 Protein Pecanex [PTHR12372] (1-86)

Organism: Nematostella vectensis (NCBI:txid45351)